Protein AF-A0A0S2CBY7-F1 (afdb_monomer_lite)

Structure (mmCIF, N/CA/C/O backbone):
data_AF-A0A0S2CBY7-F1
#
_entry.id   AF-A0A0S2CBY7-F1
#
loop_
_atom_site.group_PDB
_atom_site.id
_atom_site.type_symbol
_atom_site.label_atom_id
_atom_site.label_alt_id
_atom_site.label_comp_id
_atom_site.label_asym_id
_atom_site.label_entity_id
_atom_site.label_seq_id
_atom_site.pdbx_PDB_ins_code
_atom_site.Cartn_x
_atom_site.Cartn_y
_atom_site.Cartn_z
_atom_site.occupancy
_atom_site.B_iso_or_equiv
_atom_site.auth_seq_id
_atom_site.auth_comp_id
_atom_site.auth_asym_id
_atom_site.auth_atom_id
_atom_site.pdbx_PDB_model_num
ATOM 1 N N . MET A 1 1 ? -4.117 -1.177 12.033 1.00 58.31 1 MET A N 1
ATOM 2 C CA . MET A 1 1 ? -2.852 -1.839 11.642 1.00 58.31 1 MET A CA 1
ATOM 3 C C . MET A 1 1 ? -3.052 -2.857 10.520 1.00 58.31 1 MET A C 1
ATOM 5 O O . MET A 1 1 ? -2.213 -2.899 9.636 1.00 58.31 1 MET A O 1
ATOM 9 N N . GLU A 1 2 ? -4.143 -3.632 10.482 1.00 66.69 2 GLU A N 1
ATOM 10 C CA . GLU A 1 2 ? -4.304 -4.731 9.503 1.00 66.69 2 GLU A CA 1
ATOM 11 C C . GLU A 1 2 ? -4.430 -4.272 8.037 1.00 66.69 2 GLU A C 1
ATOM 13 O O . GLU A 1 2 ? -3.850 -4.890 7.151 1.00 66.69 2 GLU A O 1
ATOM 18 N N . ILE A 1 3 ? -5.104 -3.146 7.776 1.00 74.25 3 ILE A N 1
ATOM 19 C CA . ILE A 1 3 ? -5.227 -2.564 6.424 1.00 74.25 3 ILE A CA 1
ATOM 20 C C . ILE A 1 3 ? -3.843 -2.220 5.858 1.00 74.25 3 ILE A C 1
ATOM 22 O O . ILE A 1 3 ? -3.538 -2.523 4.710 1.00 74.25 3 ILE A O 1
ATOM 26 N N . THR A 1 4 ? -2.973 -1.636 6.681 1.00 77.00 4 THR A N 1
ATOM 27 C CA . THR A 1 4 ? -1.607 -1.275 6.286 1.00 77.00 4 THR A CA 1
ATOM 28 C C . THR A 1 4 ? -0.768 -2.512 5.962 1.00 77.00 4 THR A C 1
ATOM 30 O O . THR A 1 4 ? 0.021 -2.478 5.024 1.00 77.00 4 THR A O 1
ATOM 33 N N . VAL A 1 5 ? -0.970 -3.619 6.689 1.00 80.94 5 VAL A N 1
ATOM 34 C CA . VAL A 1 5 ? -0.296 -4.901 6.419 1.00 80.94 5 VAL A CA 1
ATOM 35 C C . VAL A 1 5 ? -0.759 -5.497 5.086 1.00 80.94 5 VAL A C 1
ATOM 37 O O . VAL A 1 5 ? 0.079 -5.898 4.283 1.00 80.94 5 VAL A O 1
ATOM 40 N N . LEU A 1 6 ? -2.067 -5.491 4.804 1.00 84.19 6 LEU A N 1
ATOM 41 C CA . LEU A 1 6 ? -2.620 -5.958 3.524 1.00 84.19 6 LEU A CA 1
ATOM 42 C C . LEU A 1 6 ? -2.064 -5.170 2.331 1.00 84.19 6 LEU A C 1
ATOM 44 O O . LEU A 1 6 ? -1.612 -5.758 1.349 1.00 84.19 6 LEU A O 1
ATOM 48 N N . TRP A 1 7 ? -2.045 -3.842 2.436 1.00 87.00 7 TRP A N 1
ATOM 49 C CA . TRP A 1 7 ? -1.487 -2.978 1.395 1.00 87.00 7 TRP A CA 1
ATOM 50 C C . TRP A 1 7 ? 0.040 -3.111 1.269 1.00 87.00 7 TRP A C 1
ATOM 52 O O . TRP A 1 7 ? 0.568 -2.984 0.165 1.00 87.00 7 TRP A O 1
ATOM 62 N N . GLY A 1 8 ? 0.744 -3.450 2.355 1.00 85.25 8 GLY A N 1
ATOM 63 C CA . GLY A 1 8 ? 2.164 -3.809 2.326 1.00 85.25 8 GLY A CA 1
ATOM 64 C C . GLY A 1 8 ? 2.440 -5.086 1.525 1.00 85.25 8 GLY A C 1
ATOM 65 O O . GLY A 1 8 ? 3.336 -5.093 0.686 1.00 85.25 8 GLY A O 1
ATOM 66 N N . ILE A 1 9 ? 1.628 -6.134 1.706 1.00 86.62 9 ILE A N 1
ATOM 67 C CA . ILE A 1 9 ? 1.731 -7.377 0.919 1.00 86.62 9 ILE A CA 1
ATOM 68 C C . ILE A 1 9 ? 1.427 -7.105 -0.560 1.00 86.62 9 ILE A C 1
ATOM 70 O O . ILE A 1 9 ? 2.162 -7.564 -1.434 1.00 86.62 9 ILE A O 1
ATOM 74 N N . ALA A 1 10 ? 0.389 -6.315 -0.851 1.00 85.38 10 ALA A N 1
ATOM 75 C CA . ALA A 1 10 ? 0.060 -5.921 -2.222 1.00 85.38 10 ALA A CA 1
ATOM 76 C C . ALA A 1 10 ? 1.225 -5.179 -2.901 1.00 85.38 10 ALA A C 1
ATOM 78 O O . ALA A 1 10 ? 1.535 -5.443 -4.063 1.00 85.38 10 ALA A O 1
ATOM 79 N N . PHE A 1 11 ? 1.916 -4.299 -2.170 1.00 86.50 11 PHE A N 1
ATOM 80 C CA . PHE A 1 11 ? 3.110 -3.622 -2.672 1.00 86.50 11 PHE A CA 1
ATOM 81 C C . PHE A 1 11 ? 4.260 -4.592 -2.961 1.00 86.50 11 PHE A C 1
ATOM 83 O O . PHE A 1 11 ? 4.898 -4.474 -4.004 1.00 86.50 11 PHE A O 1
ATOM 90 N N . SER A 1 12 ? 4.503 -5.570 -2.084 1.00 85.44 12 SER A N 1
ATOM 91 C CA . SER A 1 12 ? 5.528 -6.596 -2.308 1.00 85.44 12 SER A CA 1
ATOM 92 C C . SER A 1 12 ? 5.263 -7.420 -3.569 1.00 85.44 12 SER A C 1
ATOM 94 O O . SER A 1 12 ? 6.192 -7.644 -4.338 1.00 85.44 12 SER A O 1
ATOM 96 N N . VAL A 1 13 ? 4.009 -7.809 -3.825 1.00 86.19 13 VAL A N 1
ATOM 97 C CA . VAL A 1 13 ? 3.631 -8.531 -5.055 1.00 86.19 13 VAL A CA 1
ATOM 98 C C . VAL A 1 13 ? 3.838 -7.662 -6.295 1.00 86.19 13 VAL A C 1
ATOM 100 O O . VAL A 1 13 ? 4.383 -8.135 -7.289 1.00 86.19 13 VAL A O 1
ATOM 103 N N . LEU A 1 14 ? 3.452 -6.382 -6.240 1.00 82.50 14 LEU A N 1
ATOM 104 C CA . LEU A 1 14 ? 3.687 -5.453 -7.349 1.00 82.50 14 LEU A CA 1
ATOM 105 C C . LEU A 1 14 ? 5.187 -5.306 -7.634 1.00 82.50 14 LEU A C 1
ATOM 107 O O . LEU A 1 14 ? 5.600 -5.374 -8.788 1.00 82.50 14 LEU A O 1
ATOM 111 N N . LEU A 1 15 ? 6.017 -5.152 -6.601 1.00 83.12 15 LEU A N 1
ATOM 112 C CA . LEU A 1 15 ? 7.468 -5.072 -6.773 1.00 83.12 15 LEU A CA 1
ATOM 113 C C . LEU A 1 15 ? 8.061 -6.354 -7.365 1.00 83.12 15 LEU A C 1
ATOM 115 O O . LEU A 1 15 ? 8.912 -6.260 -8.246 1.00 83.12 15 LEU A O 1
ATOM 119 N N . ASP A 1 16 ? 7.605 -7.524 -6.921 1.00 83.00 16 ASP A N 1
ATOM 120 C CA . ASP A 1 16 ? 8.073 -8.813 -7.435 1.00 83.00 16 ASP A CA 1
ATOM 121 C C . ASP A 1 16 ? 7.712 -8.998 -8.918 1.00 83.00 16 ASP A C 1
ATOM 123 O O . ASP A 1 16 ? 8.576 -9.303 -9.740 1.00 83.00 16 ASP A O 1
ATOM 127 N N . MET A 1 17 ? 6.472 -8.672 -9.304 1.00 79.88 17 MET A N 1
ATOM 128 C CA . MET A 1 17 ? 6.025 -8.729 -10.703 1.00 79.88 17 MET A CA 1
ATOM 129 C C . MET A 1 17 ? 6.833 -7.817 -11.633 1.00 79.88 17 MET A C 1
ATOM 131 O O . MET A 1 17 ? 7.059 -8.156 -12.795 1.00 79.88 17 MET A O 1
ATOM 135 N N . TYR A 1 18 ? 7.263 -6.652 -11.146 1.00 73.94 18 TYR A N 1
ATOM 136 C CA . TYR A 1 18 ? 8.037 -5.694 -11.939 1.00 73.94 18 TYR A CA 1
ATOM 137 C C . TYR A 1 18 ? 9.556 -5.844 -11.774 1.00 73.94 18 TYR A C 1
ATOM 139 O O . TYR A 1 18 ? 10.310 -5.132 -12.439 1.00 73.94 18 TYR A O 1
ATOM 147 N N . SER A 1 19 ? 10.014 -6.794 -10.953 1.00 68.31 19 SER A N 1
ATOM 148 C CA . SER A 1 19 ? 11.433 -7.075 -10.702 1.00 68.31 19 SER A CA 1
ATOM 149 C C . SER A 1 19 ? 12.175 -7.510 -11.971 1.00 68.31 19 SER A C 1
ATOM 151 O O . SER A 1 19 ? 13.326 -7.131 -12.184 1.00 68.31 19 SER A O 1
ATOM 153 N N . SER A 1 20 ? 11.507 -8.241 -12.873 1.00 69.62 20 SER A N 1
ATOM 154 C CA . SER A 1 20 ? 12.120 -8.737 -14.115 1.00 69.62 20 SER A CA 1
ATOM 155 C C . SER A 1 20 ? 12.406 -7.649 -15.160 1.00 69.62 20 SER A C 1
ATOM 157 O O . SER A 1 20 ? 13.248 -7.862 -16.029 1.00 69.62 20 SER A O 1
ATOM 159 N N . ASN A 1 21 ? 11.728 -6.496 -15.103 1.00 71.94 21 ASN A N 1
ATOM 160 C CA . ASN A 1 21 ? 12.011 -5.344 -15.967 1.00 71.94 21 ASN A CA 1
ATOM 161 C C . ASN A 1 21 ? 11.750 -4.028 -15.208 1.00 71.94 21 ASN A C 1
ATOM 163 O O . ASN A 1 21 ? 10.692 -3.406 -15.376 1.00 71.94 21 ASN A O 1
ATOM 167 N N . PRO A 1 22 ? 12.687 -3.618 -14.336 1.00 67.38 22 PRO A N 1
ATOM 168 C CA . PRO A 1 22 ? 12.467 -2.528 -13.401 1.00 67.38 22 PRO A CA 1
ATOM 169 C C . PRO A 1 22 ? 12.397 -1.191 -14.141 1.00 67.38 22 PRO A C 1
ATOM 171 O O . PRO A 1 22 ? 13.392 -0.663 -14.633 1.00 67.38 22 PRO A O 1
ATOM 174 N N . ASN A 1 23 ? 11.198 -0.615 -14.188 1.00 79.44 23 ASN A N 1
ATOM 175 C CA . ASN A 1 23 ? 10.959 0.722 -14.715 1.00 79.44 23 ASN A CA 1
ATOM 176 C C . ASN A 1 23 ? 10.591 1.666 -13.565 1.00 79.44 23 ASN A C 1
ATOM 178 O O . ASN A 1 23 ? 9.624 1.432 -12.835 1.00 79.44 23 ASN A O 1
ATOM 182 N N . TYR A 1 24 ? 11.346 2.759 -13.431 1.00 77.19 24 TYR A N 1
ATOM 183 C CA . TYR A 1 24 ? 11.132 3.785 -12.408 1.00 77.19 24 TYR A CA 1
ATOM 184 C C . TYR A 1 24 ? 9.690 4.310 -12.391 1.00 77.19 24 TYR A C 1
ATOM 186 O O . TYR A 1 24 ? 9.105 4.487 -11.321 1.00 77.19 24 TYR A O 1
ATOM 194 N N . HIS A 1 25 ? 9.085 4.508 -13.565 1.00 81.88 25 HIS A N 1
ATOM 195 C CA . HIS A 1 25 ? 7.702 4.968 -13.666 1.00 81.88 25 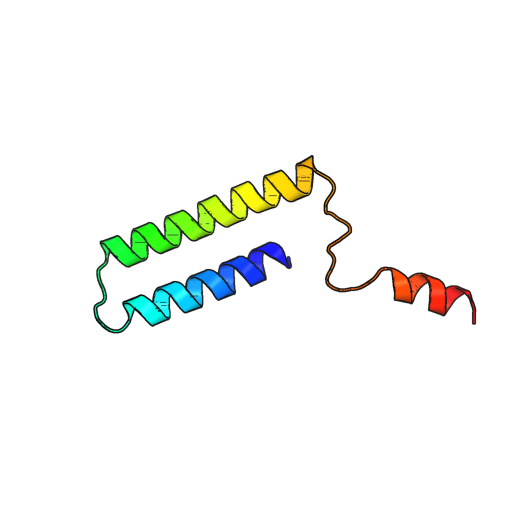HIS A CA 1
ATOM 196 C C . HIS A 1 25 ? 6.725 3.944 -13.086 1.00 81.88 25 HIS A C 1
ATOM 198 O O . HIS A 1 25 ? 5.841 4.312 -12.317 1.00 81.88 25 HIS A O 1
ATOM 204 N N . THR A 1 26 ? 6.916 2.660 -13.383 1.00 77.88 26 THR A N 1
ATOM 205 C CA . THR A 1 26 ? 6.054 1.579 -12.890 1.00 77.88 26 THR A CA 1
ATOM 206 C C . THR A 1 26 ? 6.139 1.431 -11.371 1.00 77.88 26 THR A C 1
ATOM 208 O O . THR A 1 26 ? 5.109 1.298 -10.707 1.00 77.88 26 THR A O 1
ATOM 211 N N . ILE A 1 27 ? 7.342 1.539 -10.798 1.00 81.88 27 ILE A N 1
ATOM 212 C CA . ILE A 1 27 ? 7.544 1.520 -9.340 1.00 81.88 27 ILE A CA 1
ATOM 213 C C . ILE A 1 27 ? 6.873 2.740 -8.694 1.00 81.88 27 ILE A C 1
ATOM 215 O O . ILE A 1 27 ? 6.143 2.602 -7.710 1.00 81.88 27 ILE A O 1
ATOM 219 N N . LYS A 1 28 ? 7.052 3.930 -9.282 1.00 83.25 28 LYS A N 1
ATOM 220 C CA . LYS A 1 28 ? 6.434 5.174 -8.808 1.00 83.25 28 LYS A CA 1
ATOM 221 C C . LYS A 1 28 ? 4.905 5.085 -8.804 1.00 83.25 28 LYS A C 1
ATOM 223 O O . LYS A 1 28 ? 4.285 5.417 -7.796 1.00 83.25 28 LYS A O 1
ATOM 228 N N . TYR A 1 29 ? 4.298 4.608 -9.890 1.00 83.75 29 TYR A N 1
ATOM 229 C CA . TYR A 1 29 ? 2.845 4.444 -9.967 1.00 83.75 29 TYR A CA 1
ATOM 230 C C . TYR A 1 29 ? 2.331 3.376 -8.999 1.00 83.75 29 TYR A C 1
ATOM 232 O O . TYR A 1 29 ? 1.319 3.606 -8.342 1.00 83.75 29 TYR A O 1
ATOM 240 N N . SER A 1 30 ? 3.049 2.262 -8.836 1.00 83.69 30 SER A N 1
ATOM 241 C CA . SER A 1 30 ? 2.699 1.221 -7.858 1.00 83.69 30 SER A CA 1
ATOM 242 C C . SER A 1 30 ? 2.680 1.776 -6.433 1.00 83.69 30 SER A C 1
ATOM 244 O O . SER A 1 30 ? 1.739 1.536 -5.679 1.00 83.69 30 SER A O 1
ATOM 246 N N . MET A 1 31 ? 3.672 2.596 -6.080 1.00 86.25 31 MET A N 1
ATOM 247 C CA . MET A 1 31 ? 3.737 3.256 -4.777 1.00 86.25 31 MET A CA 1
ATOM 248 C C . MET A 1 31 ? 2.571 4.237 -4.576 1.00 86.25 31 MET A C 1
ATOM 250 O O . MET A 1 31 ? 1.939 4.233 -3.520 1.00 86.25 31 MET A O 1
ATOM 254 N N . SER A 1 32 ? 2.230 5.032 -5.597 1.00 86.88 32 SER A N 1
ATOM 255 C CA . SER A 1 32 ? 1.061 5.922 -5.551 1.00 86.88 32 SER A CA 1
ATOM 256 C C . SER A 1 32 ? -0.251 5.154 -5.375 1.00 86.88 32 SER A C 1
ATOM 258 O O . SER A 1 32 ? -1.068 5.543 -4.545 1.00 86.88 32 S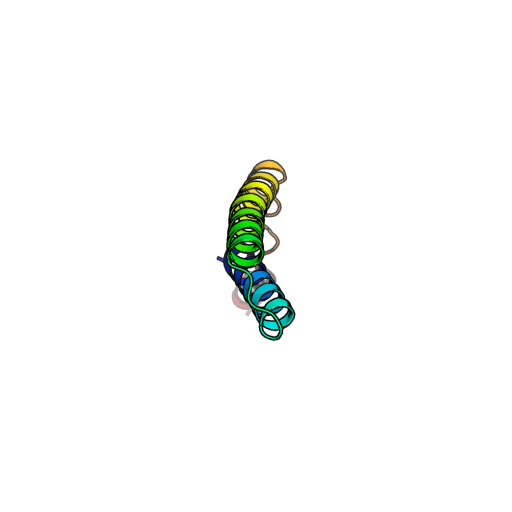ER A O 1
ATOM 260 N N . ILE A 1 33 ? -0.435 4.041 -6.092 1.00 87.25 33 ILE A N 1
ATOM 261 C CA . ILE A 1 33 ? -1.634 3.196 -5.987 1.00 87.25 33 ILE A CA 1
ATOM 262 C C . ILE A 1 33 ? -1.774 2.625 -4.576 1.00 87.25 33 ILE A C 1
ATOM 264 O O . ILE A 1 33 ? -2.864 2.667 -4.011 1.00 87.25 33 ILE A O 1
ATOM 268 N N . VAL A 1 34 ? -0.683 2.139 -3.983 1.00 88.56 34 VAL A N 1
ATOM 269 C CA . VAL A 1 34 ? -0.708 1.559 -2.634 1.00 88.56 34 VAL A CA 1
ATOM 270 C C . VAL A 1 34 ? -1.044 2.608 -1.577 1.00 88.56 34 VAL A C 1
ATOM 272 O O . VAL A 1 34 ? -1.869 2.350 -0.703 1.00 88.56 34 VAL A O 1
ATOM 275 N N . ILE A 1 35 ? -0.465 3.808 -1.669 1.00 87.62 35 ILE A N 1
ATOM 276 C CA . ILE A 1 35 ? -0.734 4.895 -0.717 1.00 87.62 35 ILE A CA 1
ATOM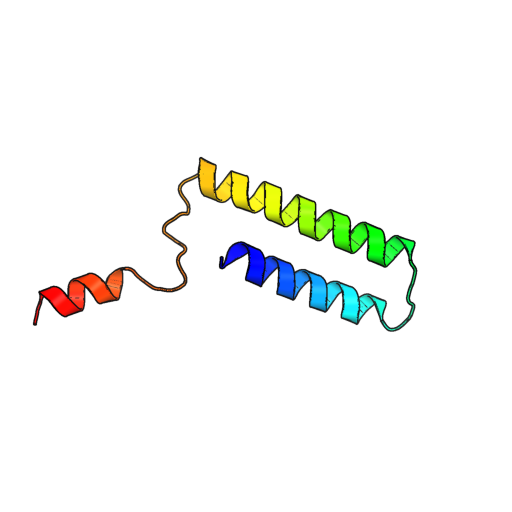 277 C C . ILE A 1 35 ? -2.181 5.385 -0.849 1.00 87.62 35 ILE A C 1
ATOM 279 O O . ILE A 1 35 ? -2.900 5.468 0.150 1.00 87.62 35 ILE A O 1
ATOM 283 N N . SER A 1 36 ? -2.633 5.682 -2.071 1.00 91.00 36 SER A N 1
ATOM 284 C CA . SER A 1 36 ? -4.003 6.141 -2.322 1.00 91.00 36 SER A CA 1
ATOM 285 C C . SER A 1 36 ? -5.034 5.070 -1.964 1.00 91.00 36 SER A C 1
ATOM 287 O O . SER A 1 36 ? -6.053 5.374 -1.348 1.00 91.00 36 SER A O 1
ATOM 289 N N . GLY A 1 37 ? -4.746 3.811 -2.288 1.00 86.88 37 GLY A N 1
ATOM 290 C CA . GLY A 1 37 ? -5.573 2.666 -1.942 1.00 86.88 37 GLY A CA 1
ATOM 291 C C . GLY A 1 37 ? -5.702 2.487 -0.434 1.00 86.88 37 GLY A C 1
ATOM 292 O O . GLY A 1 37 ? -6.819 2.455 0.081 1.00 86.88 37 GLY A O 1
ATOM 293 N N . ALA A 1 38 ? -4.587 2.470 0.301 1.00 87.69 38 ALA A N 1
ATOM 294 C CA . ALA A 1 38 ? -4.598 2.376 1.760 1.00 87.69 38 ALA A CA 1
ATOM 295 C C . ALA A 1 38 ? -5.396 3.518 2.407 1.00 87.69 38 ALA A C 1
ATOM 297 O O . ALA A 1 38 ? -6.176 3.277 3.330 1.00 87.69 38 ALA A O 1
ATOM 298 N N . PHE A 1 39 ? -5.261 4.740 1.887 1.00 88.44 39 PHE A N 1
ATOM 299 C CA . PHE A 1 39 ? -5.993 5.907 2.372 1.00 88.44 39 PHE A CA 1
ATOM 300 C C . PHE A 1 39 ? -7.508 5.792 2.147 1.00 88.44 39 PHE A C 1
ATOM 302 O O . PHE A 1 39 ? -8.282 5.952 3.091 1.00 88.44 39 PHE A O 1
ATOM 309 N N . ILE A 1 40 ? -7.940 5.449 0.928 1.00 88.81 40 ILE A N 1
ATOM 310 C CA . ILE A 1 40 ? -9.366 5.281 0.600 1.00 88.81 40 ILE A CA 1
ATOM 311 C C . ILE A 1 40 ? -9.966 4.127 1.403 1.00 88.81 40 ILE A C 1
ATOM 313 O O . ILE A 1 40 ? -11.044 4.267 1.973 1.00 88.81 40 ILE A O 1
ATOM 317 N N . THR A 1 41 ? -9.258 3.002 1.511 1.00 84.69 41 THR A N 1
ATOM 318 C CA . THR A 1 41 ? -9.738 1.844 2.281 1.00 84.69 41 THR A CA 1
ATOM 319 C C . THR A 1 41 ? -9.867 2.189 3.765 1.00 84.69 41 THR A C 1
ATOM 321 O O . THR A 1 41 ? -10.843 1.810 4.404 1.00 84.69 41 THR A O 1
ATOM 324 N N . SER A 1 42 ? -8.921 2.961 4.311 1.00 81.12 42 SER A N 1
ATOM 325 C CA . SER A 1 42 ? -8.990 3.467 5.685 1.00 81.12 42 SER A CA 1
ATOM 326 C C . SER A 1 42 ? -10.196 4.391 5.894 1.00 81.12 42 SER A C 1
ATOM 328 O O . SER A 1 42 ? -10.898 4.260 6.896 1.00 81.12 42 SER A O 1
ATOM 330 N N . LEU A 1 43 ? -10.473 5.288 4.942 1.00 85.19 43 LEU A N 1
ATOM 331 C CA . LEU A 1 43 ? -11.664 6.146 4.9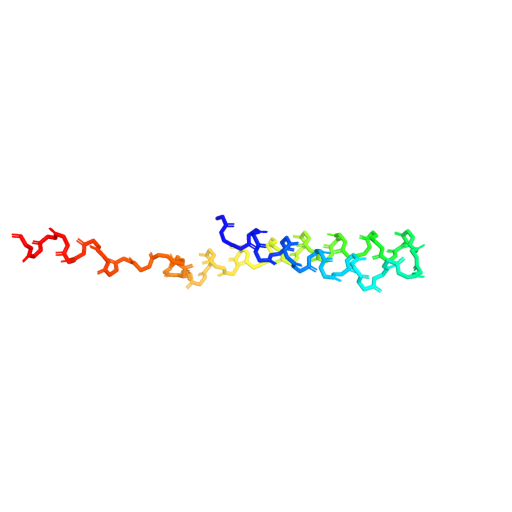48 1.00 85.19 43 LEU A CA 1
ATOM 332 C C . LEU A 1 43 ? -12.964 5.338 4.877 1.00 85.19 43 LEU A C 1
ATOM 334 O O . LEU A 1 43 ? -13.894 5.616 5.629 1.00 85.19 43 LEU A O 1
ATOM 338 N N . LEU A 1 44 ? -13.025 4.321 4.015 1.00 83.50 44 LEU A N 1
ATOM 339 C CA . LEU A 1 44 ? -14.188 3.443 3.887 1.00 83.50 44 LEU A CA 1
ATOM 340 C C . LEU A 1 44 ? -14.439 2.658 5.176 1.00 83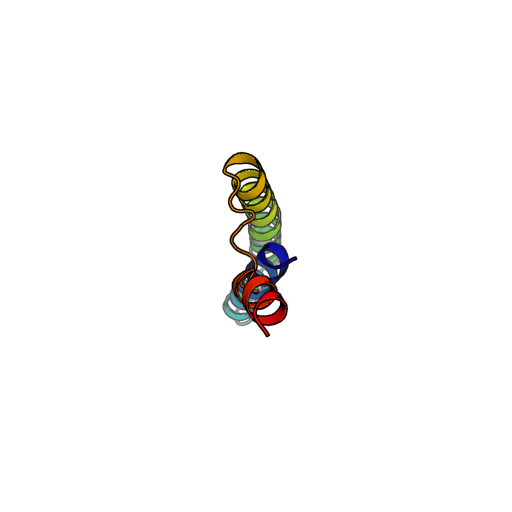.50 44 LEU A C 1
ATOM 342 O O . LEU A 1 44 ? -15.573 2.600 5.640 1.00 83.50 44 LEU A O 1
ATOM 346 N N . VAL A 1 45 ? -13.395 2.108 5.797 1.00 78.56 45 VAL A N 1
ATOM 347 C CA . VAL A 1 45 ? -13.528 1.396 7.077 1.00 78.56 45 VAL A CA 1
ATOM 348 C C . VAL A 1 45 ? -13.987 2.337 8.191 1.00 78.56 45 VAL A C 1
ATOM 350 O O . VAL A 1 45 ? -14.841 1.954 8.991 1.00 78.56 45 VAL A O 1
ATOM 353 N N . TYR A 1 46 ? -13.477 3.570 8.212 1.00 77.00 46 TYR A N 1
ATOM 354 C CA . TYR A 1 46 ? -13.909 4.595 9.159 1.00 77.00 46 TYR A CA 1
ATOM 355 C C . TYR A 1 46 ? -15.381 4.988 8.960 1.00 77.00 46 TYR A C 1
ATOM 357 O O . TYR A 1 46 ? -16.130 5.062 9.930 1.00 77.00 46 TYR A O 1
ATOM 365 N N . HIS A 1 47 ? -15.815 5.193 7.713 1.00 78.00 47 HIS A N 1
ATOM 366 C CA . HIS A 1 47 ? -17.163 5.673 7.399 1.00 78.00 47 HIS A CA 1
ATOM 367 C C . HIS A 1 47 ? -18.240 4.582 7.502 1.00 78.00 47 HIS A C 1
ATOM 369 O O . HIS A 1 47 ? -19.352 4.851 7.950 1.00 78.00 47 HIS A O 1
ATOM 375 N N . PHE A 1 48 ? -17.945 3.351 7.080 1.00 75.69 48 PHE A N 1
ATOM 376 C CA . PHE A 1 48 ? -18.904 2.239 7.110 1.00 75.69 48 PHE A CA 1
ATOM 377 C C . PHE A 1 48 ? -18.881 1.453 8.425 1.00 75.69 48 PHE A C 1
ATOM 379 O O . PHE A 1 48 ? -19.628 0.491 8.573 1.00 75.69 48 PHE A O 1
ATOM 386 N N . GLY A 1 49 ? -18.036 1.840 9.385 1.00 64.81 49 GLY A N 1
ATOM 387 C CA . GLY A 1 49 ? -17.987 1.181 10.687 1.00 64.81 49 GLY A CA 1
ATOM 388 C C . GLY A 1 49 ? -17.491 -0.266 10.626 1.00 64.81 49 GLY A C 1
ATOM 389 O O . GLY A 1 49 ? -17.744 -1.028 11.553 1.00 64.81 49 GLY A O 1
ATOM 390 N N . PHE A 1 50 ? -16.717 -0.644 9.598 1.00 59.88 50 PHE A N 1
ATOM 391 C CA . PHE A 1 50 ? -16.073 -1.966 9.449 1.00 59.88 50 PHE A CA 1
ATOM 392 C C . PHE A 1 50 ? -14.963 -2.234 10.498 1.00 59.88 50 PHE A C 1
ATOM 394 O O . PHE A 1 50 ? -14.076 -3.065 10.309 1.00 59.88 50 PHE A O 1
ATOM 401 N N . LEU A 1 51 ? -15.016 -1.540 11.638 1.00 53.38 51 LEU A N 1
ATOM 402 C CA . LEU A 1 51 ? -14.150 -1.667 12.812 1.00 53.38 51 LEU A CA 1
ATOM 403 C C . LEU A 1 51 ? -14.255 -3.039 13.506 1.00 53.38 51 LEU A C 1
ATOM 405 O O . LEU A 1 51 ? -13.449 -3.345 14.389 1.00 53.38 51 LEU A O 1
ATOM 409 N N . GLU A 1 52 ? -15.224 -3.870 13.114 1.00 52.44 52 GLU A N 1
ATOM 410 C CA . GLU A 1 52 ? -15.340 -5.261 13.563 1.00 52.44 52 GLU A CA 1
ATOM 411 C C . GLU A 1 52 ? -14.459 -6.240 12.777 1.00 52.44 52 GLU A C 1
ATOM 413 O O . GLU A 1 52 ? -14.243 -7.356 13.247 1.00 52.44 52 GLU A O 1
ATOM 418 N N . TRP A 1 53 ? -13.836 -5.823 11.667 1.00 51.47 53 TRP A N 1
ATOM 419 C CA . TRP A 1 53 ? -12.830 -6.628 10.961 1.00 51.47 53 TRP A CA 1
ATOM 420 C C . TRP A 1 53 ? -11.455 -6.548 11.646 1.00 51.47 53 TRP A C 1
ATOM 422 O O . TRP A 1 53 ? -10.430 -6.323 11.009 1.00 51.47 53 TRP A O 1
ATOM 432 N N . ARG A 1 54 ? -11.415 -6.722 12.970 1.00 55.91 54 ARG A N 1
ATOM 433 C CA . ARG A 1 54 ? -10.169 -7.081 13.656 1.00 55.91 54 ARG A CA 1
ATOM 434 C C . ARG A 1 54 ? -9.928 -8.562 13.394 1.00 55.91 54 ARG A C 1
ATOM 436 O O . ARG A 1 54 ? -10.786 -9.384 13.706 1.00 55.91 54 ARG A O 1
ATOM 443 N N . PHE A 1 55 ? -8.738 -8.924 12.922 1.00 53.44 55 PHE A N 1
ATOM 444 C CA . PHE A 1 55 ? -8.266 -10.311 12.767 1.00 53.44 55 PHE A CA 1
ATOM 445 C C . PHE A 1 55 ? -8.348 -11.128 14.066 1.00 53.44 55 PHE A C 1
ATOM 447 O O . PHE A 1 55 ? -8.185 -12.347 14.056 1.00 53.44 55 PHE A O 1
ATOM 454 N N . ARG A 1 56 ? -8.626 -10.472 15.194 1.00 53.97 56 ARG A N 1
ATOM 455 C CA . ARG A 1 56 ? -8.944 -11.109 16.459 1.00 53.97 56 ARG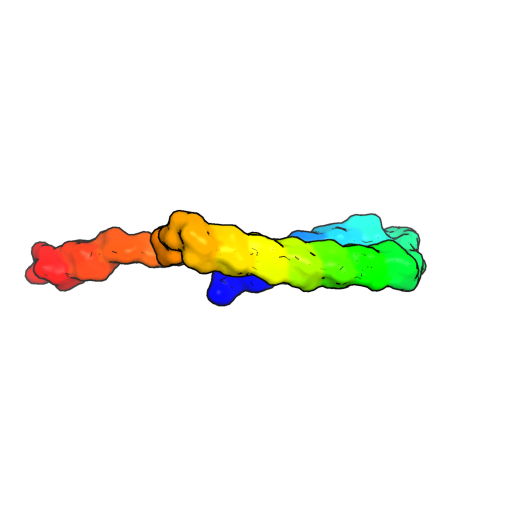 A CA 1
ATOM 456 C C . ARG A 1 56 ? -10.378 -10.788 16.853 1.00 53.97 56 ARG A C 1
ATOM 458 O O . ARG A 1 56 ? -10.668 -9.748 17.439 1.00 53.97 56 ARG A O 1
ATOM 465 N N . ASN A 1 57 ? -11.246 -11.739 16.526 1.00 49.59 57 ASN A N 1
ATOM 466 C CA . ASN A 1 57 ? -12.505 -12.018 17.194 1.00 49.59 57 ASN A CA 1
ATOM 467 C C . ASN A 1 57 ? -12.537 -11.456 18.627 1.00 49.59 57 ASN A C 1
ATOM 469 O O . ASN A 1 57 ? -11.886 -11.991 19.526 1.00 49.59 57 ASN A O 1
ATOM 473 N N . LYS A 1 58 ? -13.414 -10.476 18.865 1.00 51.12 58 LYS A N 1
ATOM 474 C CA . LYS A 1 58 ? -13.989 -10.187 20.193 1.00 51.12 58 LYS A CA 1
ATOM 475 C C . LYS A 1 58 ? -14.624 -11.428 20.853 1.00 51.12 58 LYS A C 1
ATOM 477 O O . LYS A 1 58 ? -14.977 -11.393 22.018 1.00 51.12 58 LYS A O 1
ATOM 482 N N . LYS A 1 59 ? -14.735 -12.543 20.123 1.00 52.31 59 LYS A N 1
ATOM 483 C CA . LYS A 1 59 ? -15.254 -13.830 20.589 1.00 52.31 59 LYS A CA 1
ATOM 484 C C . LYS A 1 59 ? -14.407 -14.516 21.672 1.00 52.31 59 LYS A C 1
ATOM 486 O O . LYS A 1 59 ? -14.893 -15.468 22.257 1.00 52.31 59 LYS A O 1
ATOM 491 N N . LEU A 1 60 ? -13.170 -14.082 21.938 1.00 53.47 60 LEU A N 1
ATOM 492 C CA . LEU A 1 60 ? -12.383 -14.614 23.066 1.00 53.47 60 LEU A CA 1
ATOM 493 C C . LEU A 1 60 ? -12.628 -13.860 24.383 1.00 53.47 60 LEU A C 1
ATOM 495 O O . LEU A 1 60 ? -12.461 -14.448 25.442 1.00 53.47 60 LEU A O 1
ATOM 499 N N . GLU A 1 61 ? -13.072 -12.602 24.330 1.00 52.16 61 GLU A N 1
ATOM 500 C CA . GLU A 1 61 ? -13.312 -11.793 25.537 1.00 52.16 61 GLU A CA 1
ATOM 501 C C . GLU A 1 61 ? -14.598 -12.216 26.274 1.00 52.16 61 GLU A C 1
ATOM 503 O O . GLU A 1 61 ? -14.695 -12.063 27.489 1.00 52.16 61 GLU A O 1
ATOM 508 N N . ASP A 1 62 ? -15.561 -12.811 25.558 1.00 51.94 62 ASP A N 1
ATOM 509 C CA . ASP A 1 62 ? -16.773 -13.403 26.151 1.00 51.94 62 ASP A CA 1
ATOM 510 C C . ASP A 1 62 ? -16.559 -14.824 26.698 1.00 51.94 62 ASP A C 1
ATOM 512 O O . ASP A 1 62 ? -17.300 -15.262 27.573 1.00 51.94 62 ASP A O 1
ATOM 516 N N . ILE A 1 63 ? -15.541 -15.552 26.225 1.00 54.78 63 ILE A N 1
ATOM 517 C CA . ILE A 1 63 ? -15.249 -16.912 26.713 1.00 54.78 63 ILE A CA 1
ATOM 518 C C . ILE A 1 63 ? -14.499 -16.853 28.053 1.00 54.78 63 ILE A C 1
ATOM 520 O O . ILE A 1 63 ? -14.721 -17.692 28.921 1.00 54.78 63 ILE A O 1
ATOM 524 N N . GLU A 1 64 ? -13.675 -15.824 28.268 1.00 50.88 64 GLU A N 1
ATOM 525 C CA . GLU A 1 64 ? -12.925 -15.631 29.518 1.00 50.88 64 GLU A CA 1
ATOM 526 C C . GLU A 1 64 ? -13.789 -15.075 30.666 1.00 50.88 64 GLU A C 1
ATOM 528 O O . GLU A 1 64 ? -13.444 -15.241 31.829 1.00 50.88 64 GLU A O 1
ATOM 533 N N . LYS A 1 65 ? -14.948 -14.464 30.372 1.00 50.06 65 LYS A N 1
ATOM 534 C CA . LYS A 1 65 ? -15.918 -14.021 31.395 1.00 50.06 65 LYS A CA 1
ATOM 535 C C . LYS A 1 65 ? -16.960 -15.076 31.780 1.00 50.06 65 LYS A C 1
ATOM 537 O O . LYS A 1 65 ? -17.751 -14.827 32.688 1.00 50.06 65 LYS A O 1
ATOM 542 N N . GLN A 1 66 ? -16.988 -16.217 31.089 1.00 48.16 66 GLN A N 1
ATOM 543 C CA . GLN A 1 66 ? -17.903 -17.330 31.373 1.00 48.16 66 GLN A CA 1
ATOM 544 C C . GLN A 1 66 ? -17.228 -18.547 32.031 1.00 48.16 66 GLN A C 1
ATOM 546 O O . GLN A 1 66 ? -17.893 -19.567 32.210 1.00 48.16 66 GLN A O 1
ATOM 551 N N . THR A 1 67 ? -15.948 -18.449 32.407 1.00 42.34 67 THR A N 1
ATOM 552 C CA . THR A 1 67 ? -15.260 -19.438 33.262 1.00 42.34 67 THR A CA 1
ATOM 553 C C . THR A 1 67 ? -14.948 -18.810 34.612 1.00 42.34 67 THR A C 1
ATOM 555 O O . THR A 1 67 ? -15.156 -19.498 35.634 1.00 42.34 67 THR A O 1
#

Secondary structure (DSSP, 8-state):
-HHHHHHHHHHHHHHHHHHTS--HHHHHHHHHHHHHHHHHHHHHHHHHTGGG--SS-GGGTTTTT--

pLDDT: mean 73.1, std 14.24, range [42.34, 91.0]

Foldseek 3Di:
DVLLVVLVVVLVVQCVVCVVPPDPVSNVVSVVCSVVVSVVVVVCCVVVVVVCPDPDDPVVVVVVVVD

Radius of gyration: 17.29 Å; chains: 1; bounding box: 31×26×49 Å

Sequence (67 aa):
MEITVLWGIAFSVLLDMYSSNPNYHTIKYSMSIVISGAFITSLLVYHFGFLEWRFRNKKLEDIEKQT

Organism: Rickettsia rhipicephali (NCBI:txid33992)